Protein AF-R1EQK7-F1 (afdb_monomer)

pLDDT: mean 89.26, std 11.85, range [51.41, 98.19]

Nearest PDB structures (foldseek):
  1e6w-assembly1_D  TM=7.518E-01  e=3.710E-02  Rattus norvegicus
  1e6w-assembly1_A  TM=7.529E-01  e=4.512E-02  Rattus norvegicus
  7n09-assembly1_A  TM=7.478E-01  e=5.859E-02  Ascaris suum
  4x54-assembly1_A-2  TM=7.405E-01  e=7.606E-02  Brucella ovis ATCC 25840
  5el0-assembly1_A  TM=7.037E-01  e=7.126E-02  Brucella ovis ATCC 25840

Structure (mmCIF, N/CA/C/O backbone):
data_AF-R1EQK7-F1
#
_entry.id   AF-R1EQK7-F1
#
loop_
_atom_site.group_PDB
_atom_site.id
_atom_site.type_symbol
_atom_site.label_atom_id
_atom_site.label_alt_id
_atom_site.label_comp_id
_atom_site.label_asym_id
_atom_site.label_entity_id
_atom_site.label_seq_id
_atom_site.pdbx_PDB_ins_code
_atom_site.Cartn_x
_atom_site.Cartn_y
_atom_site.Cartn_z
_atom_site.occupancy
_atom_site.B_iso_or_equiv
_atom_site.auth_seq_id
_atom_site.auth_comp_id
_atom_site.auth_asym_id
_atom_site.auth_atom_id
_atom_site.pdbx_PDB_model_num
ATOM 1 N N . MET A 1 1 ? 0.582 3.056 -1.968 1.00 85.00 1 MET A N 1
ATOM 2 C CA . MET A 1 1 ? 0.646 1.749 -1.282 1.00 85.00 1 ME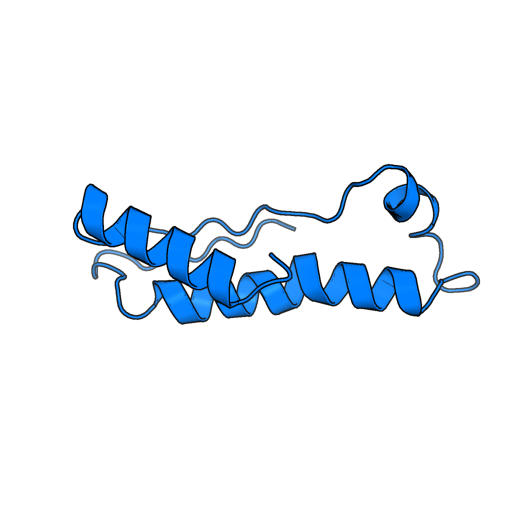T A CA 1
ATOM 3 C C . MET A 1 1 ? 2.063 1.303 -0.909 1.00 85.00 1 MET A C 1
ATOM 5 O O . MET A 1 1 ? 2.167 0.290 -0.248 1.00 85.00 1 MET A O 1
ATOM 9 N N . ALA A 1 2 ? 3.140 2.023 -1.254 1.00 84.88 2 ALA A N 1
ATOM 10 C CA . ALA A 1 2 ? 4.505 1.650 -0.838 1.00 84.88 2 ALA A CA 1
ATOM 11 C C . ALA A 1 2 ? 4.992 2.352 0.451 1.00 84.88 2 ALA A C 1
ATOM 13 O O . ALA A 1 2 ? 6.142 2.193 0.837 1.00 84.88 2 ALA A O 1
ATOM 14 N N . ASP A 1 3 ? 4.139 3.148 1.105 1.00 93.69 3 ASP A N 1
ATOM 15 C CA . ASP A 1 3 ? 4.484 3.909 2.311 1.00 93.69 3 ASP A CA 1
ATOM 16 C C . ASP A 1 3 ? 3.504 3.567 3.444 1.00 93.69 3 ASP A C 1
ATOM 18 O O . ASP A 1 3 ? 2.303 3.834 3.337 1.00 93.69 3 ASP A O 1
ATOM 22 N N . GLU A 1 4 ? 4.002 2.936 4.513 1.00 95.69 4 GLU A N 1
ATOM 23 C CA . GLU A 1 4 ? 3.169 2.447 5.625 1.00 95.69 4 GLU A CA 1
ATOM 24 C C . GLU A 1 4 ? 2.536 3.602 6.415 1.00 95.69 4 GLU A C 1
ATOM 26 O O . GLU A 1 4 ? 1.393 3.490 6.857 1.00 95.69 4 GLU A O 1
ATOM 31 N N . GLN A 1 5 ? 3.226 4.740 6.551 1.00 97.50 5 GLN A N 1
ATOM 32 C CA . GLN A 1 5 ? 2.701 5.899 7.282 1.00 97.50 5 GLN A CA 1
ATOM 33 C C . GLN A 1 5 ? 1.484 6.502 6.575 1.00 97.50 5 GLN A C 1
ATOM 35 O O . GLN A 1 5 ? 0.461 6.756 7.209 1.00 97.50 5 GLN A O 1
ATOM 40 N N . SER A 1 6 ? 1.560 6.667 5.256 1.00 96.50 6 SER A N 1
ATOM 41 C CA . SER A 1 6 ? 0.467 7.129 4.406 1.00 96.50 6 SER A CA 1
ATOM 42 C C . SER A 1 6 ? -0.720 6.167 4.441 1.00 96.50 6 SER A C 1
ATOM 44 O O . SER A 1 6 ? -1.862 6.619 4.526 1.00 96.50 6 SER A O 1
ATOM 46 N N . ILE A 1 7 ? -0.470 4.851 4.439 1.00 96.88 7 ILE A N 1
ATOM 47 C CA . ILE A 1 7 ? -1.520 3.833 4.586 1.00 96.88 7 ILE A CA 1
ATOM 48 C C . ILE A 1 7 ? -2.216 3.967 5.944 1.00 96.88 7 ILE A C 1
ATOM 50 O O . ILE A 1 7 ? -3.443 4.039 5.999 1.00 96.88 7 ILE A O 1
ATOM 54 N N . ASN A 1 8 ? -1.452 4.055 7.034 1.00 97.12 8 ASN A N 1
ATOM 55 C CA . ASN A 1 8 ? -2.010 4.204 8.377 1.00 97.12 8 ASN A CA 1
ATOM 56 C C . ASN A 1 8 ? -2.818 5.500 8.509 1.00 97.12 8 ASN A C 1
ATOM 58 O O . ASN A 1 8 ? -3.913 5.485 9.065 1.00 97.12 8 ASN A O 1
ATOM 62 N N . ALA A 1 9 ? -2.326 6.604 7.941 1.00 97.81 9 ALA A N 1
ATOM 63 C CA . ALA A 1 9 ? -3.037 7.878 7.932 1.00 97.81 9 ALA A CA 1
ATOM 64 C C . ALA A 1 9 ? -4.358 7.806 7.144 1.00 97.81 9 ALA A C 1
ATOM 66 O O . ALA A 1 9 ? -5.366 8.355 7.589 1.00 97.81 9 ALA A O 1
ATOM 67 N N . LEU A 1 10 ? -4.381 7.108 6.001 1.00 95.75 10 LEU A N 1
ATOM 68 C CA . LEU A 1 10 ? -5.601 6.879 5.219 1.00 95.75 10 LEU A CA 1
ATOM 69 C C . LEU A 1 10 ? -6.649 6.095 6.020 1.00 95.75 10 LEU A C 1
ATOM 71 O O . LEU A 1 10 ? -7.822 6.477 6.050 1.00 95.75 10 LEU A O 1
ATOM 75 N N . ILE A 1 11 ? -6.226 5.006 6.664 1.00 96.88 11 ILE A N 1
ATOM 76 C CA . ILE A 1 11 ? -7.099 4.172 7.494 1.00 96.88 11 ILE A CA 1
ATOM 77 C C . ILE A 1 11 ? -7.632 4.976 8.678 1.00 96.88 11 ILE A C 1
ATOM 79 O O . ILE A 1 11 ? -8.846 5.031 8.860 1.00 96.88 11 ILE A O 1
ATOM 83 N N . GLN A 1 12 ? -6.761 5.665 9.421 1.00 98.00 12 GLN A N 1
ATOM 84 C CA . GLN A 1 12 ? -7.170 6.454 10.582 1.00 98.00 12 GLN A CA 1
ATOM 85 C C . GLN A 1 12 ? -8.168 7.546 10.199 1.00 98.00 12 GLN A C 1
ATOM 87 O O . GLN A 1 12 ? -9.224 7.646 10.811 1.00 98.00 12 GLN A O 1
ATOM 92 N N . LYS A 1 13 ? -7.902 8.293 9.121 1.00 98.19 13 LYS A N 1
ATOM 93 C CA . LYS A 1 13 ? -8.833 9.313 8.626 1.00 98.19 13 LYS A CA 1
ATOM 94 C C . LYS A 1 13 ? -10.206 8.726 8.285 1.00 98.19 13 LYS A C 1
ATOM 96 O O . LYS A 1 13 ? -11.225 9.352 8.552 1.00 98.19 13 LYS A O 1
ATOM 101 N N . SER A 1 14 ? -10.241 7.531 7.696 1.00 96.50 14 SER A N 1
ATOM 102 C CA . SER A 1 14 ? -11.499 6.846 7.371 1.00 96.50 14 SER A CA 1
ATOM 103 C C . SER A 1 14 ? -12.253 6.428 8.639 1.00 96.50 14 SER A C 1
ATOM 105 O O . SER A 1 14 ? -13.472 6.554 8.709 1.00 96.50 14 SER A O 1
ATOM 107 N N . VAL A 1 15 ? -11.531 5.963 9.660 1.00 97.00 15 VAL A N 1
ATOM 108 C CA . VAL A 1 15 ? -12.107 5.614 10.965 1.00 97.00 15 VAL A CA 1
ATOM 109 C C . VAL A 1 15 ? -12.648 6.847 11.678 1.00 97.00 15 VAL A C 1
ATOM 111 O O . VAL A 1 15 ? -13.745 6.775 12.219 1.00 97.00 15 VAL A O 1
ATOM 114 N N . ASP A 1 16 ? -11.928 7.966 11.652 1.00 97.94 16 ASP A N 1
ATOM 115 C CA . ASP A 1 16 ? -12.358 9.209 12.296 1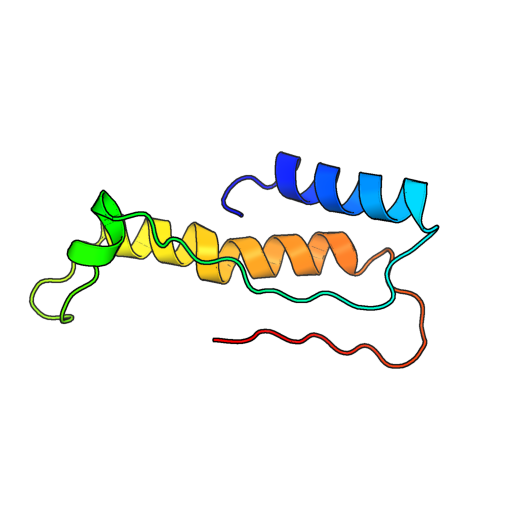.00 97.94 16 ASP A CA 1
ATOM 116 C C . ASP A 1 16 ? -13.645 9.758 11.657 1.00 97.94 16 ASP A C 1
ATOM 118 O O . ASP A 1 16 ? -14.544 10.206 12.365 1.00 97.94 16 ASP A O 1
ATOM 122 N N . GLU A 1 17 ? -13.766 9.668 10.328 1.00 98.00 17 GLU A N 1
ATOM 123 C CA . GLU A 1 17 ? -14.920 10.176 9.575 1.00 98.00 17 GLU A CA 1
ATOM 124 C C . GLU A 1 17 ? -16.153 9.257 9.674 1.00 98.00 17 GLU A C 1
ATOM 126 O O . GLU A 1 17 ? -17.280 9.725 9.832 1.00 98.00 17 GLU A O 1
ATOM 131 N N . PHE A 1 18 ? -15.963 7.935 9.584 1.00 95.50 18 PHE A N 1
ATOM 132 C CA . PHE A 1 18 ? -17.064 6.962 9.455 1.00 95.50 18 PHE A CA 1
ATOM 133 C C . PHE A 1 18 ? -17.285 6.102 10.718 1.00 95.50 18 PHE A C 1
ATOM 135 O O . PHE A 1 18 ? -18.226 5.300 10.815 1.00 95.50 18 PHE A O 1
ATOM 142 N N . GLY A 1 19 ? -16.419 6.266 11.720 1.00 94.25 19 GLY A N 1
ATOM 143 C CA . GLY A 1 19 ? -16.419 5.570 13.007 1.00 94.25 19 GLY A CA 1
ATOM 144 C C . GLY A 1 19 ? -15.936 4.113 12.961 1.00 94.25 19 GLY A C 1
ATOM 145 O O . GLY A 1 19 ? -16.100 3.388 13.949 1.00 94.25 19 GLY A O 1
ATOM 146 N N . GLY A 1 20 ? -15.442 3.629 11.821 1.00 94.12 20 GLY A N 1
ATOM 147 C CA . GLY A 1 20 ? -14.987 2.250 11.630 1.00 94.12 20 GLY A CA 1
ATOM 148 C C . GLY A 1 20 ? -14.927 1.844 10.158 1.00 94.12 20 GLY A C 1
ATOM 149 O O . GLY A 1 20 ? -15.177 2.659 9.274 1.00 94.12 20 GLY A O 1
ATOM 150 N N . ILE A 1 21 ? -14.589 0.577 9.902 1.00 93.75 21 ILE A N 1
ATOM 151 C CA . ILE A 1 21 ? -14.430 0.021 8.550 1.00 93.75 21 ILE A CA 1
ATOM 152 C C . ILE A 1 21 ? -15.367 -1.173 8.362 1.00 93.75 21 ILE A C 1
ATOM 154 O O . ILE A 1 21 ? -15.283 -2.149 9.098 1.00 93.75 21 ILE A O 1
ATOM 158 N N . ASP A 1 22 ? -16.232 -1.138 7.351 1.00 91.94 22 ASP A N 1
ATOM 159 C CA . ASP A 1 22 ? -17.117 -2.272 7.028 1.00 91.94 22 ASP A CA 1
ATOM 160 C C . ASP A 1 22 ? -16.518 -3.207 5.960 1.00 91.94 22 ASP A C 1
ATOM 162 O O . ASP A 1 22 ? -16.867 -4.384 5.870 1.00 91.94 22 ASP A O 1
ATOM 166 N N . GLY A 1 23 ? -15.575 -2.710 5.159 1.00 91.00 23 GLY A N 1
ATOM 167 C CA . GLY A 1 23 ? -14.872 -3.490 4.147 1.00 91.00 23 GLY A CA 1
ATOM 168 C C . GLY A 1 23 ? -13.632 -2.768 3.630 1.00 91.00 23 GLY A C 1
ATOM 169 O O . GLY A 1 23 ? -13.533 -1.546 3.709 1.00 91.00 23 GLY A O 1
ATOM 170 N N . LEU A 1 24 ? -12.689 -3.540 3.092 1.00 92.06 24 LEU A N 1
ATOM 171 C CA . LEU A 1 24 ? -11.479 -3.036 2.447 1.00 92.06 24 LEU A CA 1
ATOM 172 C C . LEU A 1 24 ? -11.393 -3.619 1.036 1.00 92.06 24 LEU A C 1
ATOM 174 O O . LEU A 1 24 ? -11.439 -4.839 0.861 1.00 92.06 24 LEU A O 1
ATOM 178 N N . VAL A 1 25 ? -11.245 -2.741 0.046 1.00 92.12 25 VAL A N 1
ATOM 179 C CA . VAL A 1 25 ? -11.021 -3.117 -1.353 1.00 92.12 25 VAL A CA 1
ATOM 180 C C . VAL A 1 25 ? -9.590 -2.755 -1.726 1.00 92.12 25 VAL A C 1
ATOM 182 O O . VAL A 1 25 ? -9.246 -1.582 -1.866 1.00 92.12 25 VAL A O 1
ATOM 185 N N . ASN A 1 26 ? -8.757 -3.774 -1.901 1.00 91.19 26 ASN A N 1
ATOM 186 C CA . ASN A 1 26 ? -7.388 -3.611 -2.370 1.00 91.19 26 ASN A CA 1
ATOM 187 C C . ASN A 1 26 ? -7.387 -3.614 -3.908 1.00 91.19 26 ASN A C 1
ATOM 189 O O . ASN A 1 26 ? -7.502 -4.672 -4.520 1.00 91.19 26 ASN A O 1
ATOM 193 N N . MET A 1 27 ? -7.324 -2.423 -4.513 1.00 88.38 27 MET A N 1
ATOM 194 C CA . MET A 1 27 ? -7.441 -2.211 -5.972 1.00 88.38 27 MET A CA 1
ATOM 195 C C . MET A 1 27 ? -6.285 -1.385 -6.569 1.00 88.38 27 MET A C 1
ATOM 197 O O . MET A 1 27 ? -6.220 -1.147 -7.769 1.00 88.38 27 MET A O 1
ATOM 201 N N . ALA A 1 28 ? -5.360 -0.891 -5.747 1.00 86.69 28 ALA A N 1
ATOM 202 C CA . ALA A 1 28 ? -4.282 -0.046 -6.251 1.00 86.69 28 ALA A CA 1
ATOM 203 C C . ALA A 1 28 ? -3.190 -0.866 -6.961 1.00 86.69 28 ALA A C 1
ATOM 205 O O . ALA A 1 28 ? -2.700 -1.849 -6.418 1.00 86.69 28 ALA A O 1
ATOM 206 N N . ALA A 1 29 ? -2.759 -0.404 -8.134 1.00 90.06 29 ALA A N 1
ATOM 207 C CA . ALA A 1 29 ? -1.685 -1.016 -8.909 1.00 90.06 29 ALA A CA 1
ATOM 208 C C . ALA A 1 29 ? -0.638 0.025 -9.345 1.00 90.06 29 ALA A C 1
ATOM 210 O O . ALA A 1 29 ? -0.966 1.187 -9.607 1.00 90.06 29 ALA A O 1
ATOM 211 N N . LEU A 1 30 ? 0.630 -0.382 -9.448 1.00 91.62 30 LEU A N 1
ATOM 212 C CA . LEU A 1 30 ? 1.707 0.435 -10.011 1.00 91.62 30 LEU A CA 1
ATOM 213 C C . LEU A 1 30 ? 1.625 0.466 -11.549 1.00 91.62 30 LEU A C 1
ATOM 215 O O . LEU A 1 30 ? 2.315 -0.275 -12.235 1.00 91.62 30 LEU A O 1
ATOM 219 N N . VAL A 1 31 ? 0.784 1.351 -12.087 1.00 90.12 31 VAL A N 1
ATOM 220 C CA . VAL A 1 31 ? 0.501 1.470 -13.538 1.00 90.12 31 VAL A CA 1
ATOM 221 C C . VAL A 1 31 ? 1.088 2.734 -14.173 1.00 90.12 31 VAL A C 1
ATOM 223 O O . VAL A 1 31 ? 0.546 3.294 -15.122 1.00 90.12 31 VAL A O 1
ATOM 226 N N . LYS A 1 32 ? 2.196 3.243 -13.626 1.00 89.12 32 LYS A N 1
ATOM 227 C CA . LYS A 1 32 ? 2.893 4.384 -14.237 1.00 89.12 32 LYS A CA 1
ATOM 228 C C . LYS A 1 32 ? 3.457 3.953 -15.594 1.00 89.12 32 LYS A C 1
ATOM 230 O O . LYS A 1 32 ? 4.098 2.900 -15.617 1.00 89.12 32 LYS A O 1
ATOM 235 N N . PRO A 1 33 ? 3.286 4.725 -16.686 1.00 89.00 33 PRO A N 1
ATOM 236 C CA . PRO A 1 33 ? 3.773 4.331 -18.007 1.00 89.00 33 PRO A CA 1
ATOM 237 C C . PRO A 1 33 ? 5.240 3.891 -17.981 1.00 89.00 33 PRO A C 1
ATOM 239 O O . PRO A 1 33 ? 5.578 2.822 -18.475 1.00 89.00 33 PRO A O 1
ATOM 242 N N . GLU A 1 34 ? 6.105 4.639 -17.296 1.00 89.00 34 GLU A N 1
ATOM 243 C CA . GLU A 1 34 ? 7.549 4.378 -17.229 1.00 89.00 34 GLU A CA 1
ATOM 244 C C . GLU A 1 34 ? 7.904 3.031 -16.571 1.00 89.00 34 GLU A C 1
ATOM 246 O O . GLU A 1 34 ? 9.015 2.531 -16.750 1.00 89.00 34 GLU A O 1
ATOM 251 N N . ILE A 1 35 ? 6.974 2.456 -15.806 1.00 89.44 35 ILE A N 1
ATOM 252 C CA . ILE A 1 35 ? 7.110 1.172 -15.115 1.00 89.44 35 ILE A CA 1
ATOM 253 C C . ILE A 1 35 ? 6.361 0.074 -15.873 1.00 89.44 35 ILE A C 1
ATOM 255 O O . ILE A 1 35 ? 6.930 -0.980 -16.140 1.00 89.44 35 ILE A O 1
ATOM 259 N N . GLN A 1 36 ? 5.114 0.331 -16.271 1.00 88.44 36 GLN A N 1
ATOM 260 C CA . GLN A 1 36 ? 4.237 -0.654 -16.903 1.00 88.44 36 GLN A CA 1
ATOM 261 C C . GLN A 1 36 ? 4.814 -1.190 -18.219 1.00 88.44 36 GLN A C 1
ATOM 263 O O . GLN A 1 36 ? 4.716 -2.382 -18.484 1.00 88.44 36 GLN A O 1
ATOM 268 N N . TRP A 1 37 ? 5.471 -0.348 -19.025 1.00 90.69 37 TRP A N 1
ATOM 269 C CA . TRP A 1 37 ? 6.104 -0.795 -20.276 1.00 90.69 37 TRP A CA 1
ATOM 270 C C . TRP A 1 37 ? 7.336 -1.690 -20.063 1.00 90.69 37 TRP A C 1
ATOM 272 O O . TRP A 1 37 ? 7.825 -2.286 -21.020 1.00 90.69 37 TRP A O 1
ATOM 282 N N . ARG A 1 38 ? 7.861 -1.761 -18.833 1.00 91.62 38 ARG A N 1
ATOM 283 C CA . ARG A 1 38 ? 9.037 -2.563 -18.456 1.00 91.62 38 ARG A CA 1
ATOM 284 C C . ARG A 1 38 ? 8.673 -3.837 -17.696 1.00 91.62 38 ARG A C 1
ATOM 286 O O . ARG A 1 38 ? 9.549 -4.673 -17.484 1.00 91.62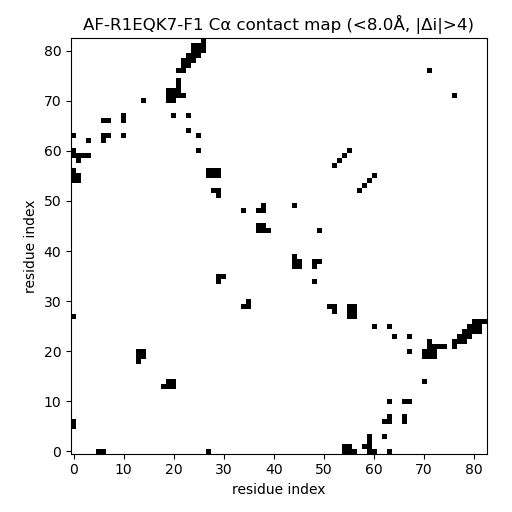 38 ARG A O 1
ATOM 293 N N . ASP A 1 39 ? 7.414 -3.995 -17.298 1.00 87.25 39 ASP A N 1
ATOM 294 C CA . ASP A 1 39 ? 6.901 -5.242 -16.738 1.00 87.25 39 ASP A CA 1
ATOM 295 C C . ASP A 1 39 ? 6.550 -6.209 -17.878 1.00 87.25 39 ASP A C 1
ATOM 297 O O . ASP A 1 39 ? 5.424 -6.264 -18.371 1.00 87.25 39 ASP A O 1
ATOM 301 N N . VAL A 1 40 ? 7.584 -6.883 -18.381 1.00 89.81 40 VAL A N 1
ATOM 302 C CA . VAL A 1 40 ? 7.547 -7.713 -19.594 1.00 89.81 40 VAL A CA 1
ATOM 303 C C . VAL A 1 40 ? 7.758 -9.197 -19.268 1.00 89.81 40 VAL A C 1
ATOM 305 O O . VAL A 1 40 ? 7.719 -9.611 -18.110 1.00 89.81 40 VAL A O 1
ATOM 308 N N . GLU A 1 41 ? 7.970 -10.036 -20.285 1.00 93.50 41 GLU A N 1
ATOM 309 C CA . GLU A 1 41 ? 8.198 -11.465 -20.099 1.00 93.50 41 GLU A CA 1
ATOM 310 C C . GLU A 1 41 ? 9.361 -11.777 -19.144 1.00 93.50 41 GLU A C 1
ATOM 312 O O . GLU A 1 41 ? 10.397 -11.112 -19.144 1.00 93.50 41 GLU A O 1
ATOM 317 N N . VAL A 1 42 ? 9.226 -12.866 -18.378 1.00 94.62 42 VAL A N 1
ATOM 318 C CA . VAL A 1 42 ? 10.176 -13.242 -17.314 1.00 94.62 42 VAL A CA 1
ATOM 319 C C . VAL A 1 42 ? 11.634 -13.340 -17.788 1.00 94.62 42 VAL A C 1
ATOM 321 O O . VAL A 1 42 ? 12.552 -12.999 -17.050 1.00 94.62 42 VAL A O 1
ATOM 324 N N . ALA A 1 43 ? 11.864 -13.743 -19.044 1.00 96.94 43 ALA A N 1
ATOM 325 C CA . ALA A 1 43 ? 13.202 -13.857 -19.631 1.00 96.94 43 ALA A CA 1
ATOM 326 C C . ALA A 1 43 ? 13.930 -12.506 -19.780 1.00 96.94 43 ALA A C 1
ATOM 328 O O . ALA A 1 43 ? 15.152 -12.484 -19.912 1.00 96.94 43 ALA A O 1
ATOM 329 N N . ARG A 1 44 ? 13.189 -11.393 -19.775 1.00 95.50 44 ARG A N 1
ATOM 330 C CA . ARG A 1 44 ? 13.705 -10.020 -19.847 1.00 95.50 44 ARG A CA 1
ATOM 331 C C . ARG A 1 44 ? 13.277 -9.177 -18.649 1.00 95.50 44 ARG A C 1
ATOM 333 O O . ARG A 1 44 ?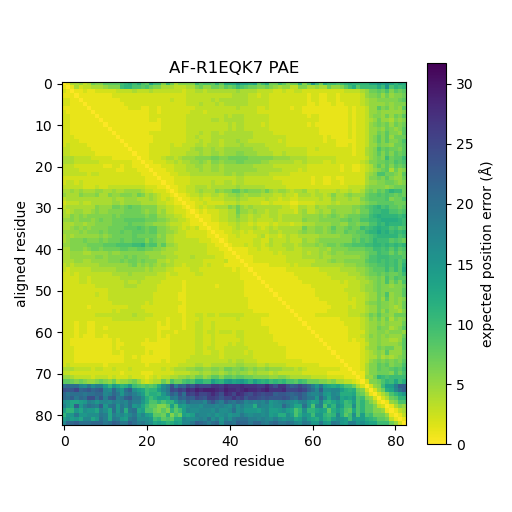 13.327 -7.952 -18.727 1.00 95.50 44 ARG A O 1
ATOM 340 N N . MET A 1 45 ? 12.838 -9.819 -17.566 1.00 94.81 45 MET A N 1
ATOM 341 C CA . MET A 1 45 ? 12.335 -9.102 -16.402 1.00 94.81 45 MET A CA 1
ATOM 342 C C . MET A 1 45 ? 13.406 -8.172 -15.831 1.00 94.81 45 MET A C 1
ATOM 344 O O . MET A 1 45 ? 14.582 -8.530 -15.720 1.00 94.81 45 MET A O 1
ATOM 348 N N . ASP A 1 46 ? 12.966 -7.010 -15.374 1.00 95.06 46 ASP A N 1
ATOM 349 C CA . ASP A 1 46 ? 13.782 -6.136 -14.554 1.00 9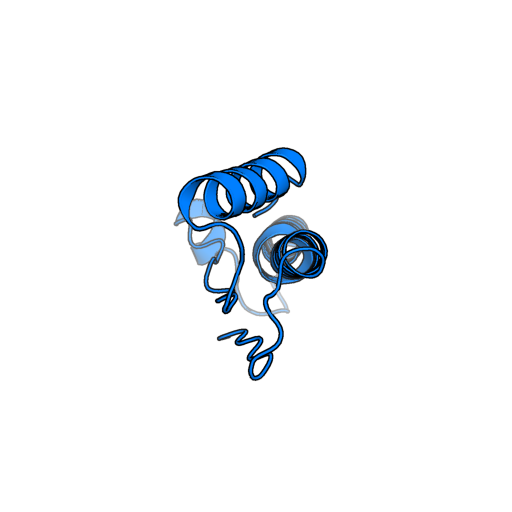5.06 46 ASP A CA 1
ATOM 350 C C . ASP A 1 46 ? 13.443 -6.371 -13.077 1.00 95.06 46 ASP A C 1
ATOM 352 O O . ASP A 1 46 ? 12.312 -6.167 -12.629 1.00 95.06 46 ASP A O 1
ATOM 356 N N . THR A 1 47 ? 14.435 -6.826 -12.309 1.00 95.62 47 THR A N 1
ATOM 357 C CA . THR A 1 47 ? 14.250 -7.166 -10.892 1.00 95.62 47 THR A CA 1
ATOM 358 C C . THR A 1 47 ? 13.872 -5.947 -10.048 1.00 95.62 47 THR A C 1
ATOM 360 O O . THR A 1 47 ? 13.150 -6.094 -9.063 1.00 95.62 47 THR A O 1
ATOM 363 N N . GLU A 1 48 ? 14.329 -4.745 -10.401 1.00 95.00 48 GLU A N 1
ATOM 364 C CA . GLU A 1 48 ? 13.965 -3.526 -9.674 1.00 95.00 48 GLU A CA 1
ATOM 365 C C . GLU A 1 48 ? 12.510 -3.146 -9.946 1.00 95.00 48 GLU A C 1
ATOM 367 O O . GLU A 1 48 ? 11.775 -2.829 -9.009 1.00 95.00 48 GLU A O 1
ATOM 372 N N . ILE A 1 49 ? 12.067 -3.262 -11.203 1.00 94.75 49 ILE A N 1
ATOM 373 C CA . ILE A 1 49 ? 10.662 -3.062 -11.586 1.00 94.75 49 ILE A CA 1
ATOM 374 C C . ILE A 1 49 ? 9.760 -4.027 -10.823 1.00 94.75 49 ILE A C 1
ATOM 376 O O . ILE A 1 49 ? 8.791 -3.599 -10.202 1.00 94.75 49 ILE A O 1
ATOM 380 N N . TRP A 1 50 ? 10.114 -5.310 -10.788 1.00 94.38 50 TRP A N 1
ATOM 381 C CA . TRP A 1 50 ? 9.323 -6.314 -10.083 1.00 94.38 50 TRP A CA 1
ATOM 382 C C . TRP A 1 50 ? 9.271 -6.090 -8.575 1.00 94.38 50 TRP A C 1
ATOM 384 O O . TRP A 1 50 ? 8.201 -6.232 -7.987 1.00 94.38 50 TRP A O 1
ATOM 394 N N . LYS A 1 51 ? 10.382 -5.693 -7.944 1.00 94.88 51 LYS A N 1
ATOM 395 C CA . LYS A 1 51 ? 10.384 -5.328 -6.519 1.00 94.88 51 LYS A CA 1
ATOM 396 C C . LYS A 1 51 ? 9.446 -4.157 -6.247 1.00 94.88 51 LYS A C 1
ATOM 398 O O . LYS A 1 51 ? 8.592 -4.273 -5.377 1.00 94.88 51 LYS A O 1
ATOM 403 N N . MET A 1 52 ? 9.520 -3.091 -7.045 1.00 94.31 52 MET A N 1
ATOM 404 C CA . MET A 1 52 ? 8.606 -1.952 -6.908 1.00 94.31 52 MET A CA 1
ATOM 405 C C . MET A 1 52 ? 7.139 -2.358 -7.105 1.00 94.31 52 MET A C 1
ATOM 407 O O . MET A 1 52 ? 6.268 -1.924 -6.348 1.00 94.31 52 MET A O 1
ATOM 411 N N . THR A 1 53 ? 6.854 -3.210 -8.092 1.00 93.75 53 THR A N 1
ATOM 412 C CA . THR A 1 53 ? 5.508 -3.747 -8.323 1.00 93.75 53 THR A CA 1
ATOM 413 C C . THR A 1 53 ? 5.029 -4.576 -7.131 1.00 93.75 53 THR A C 1
ATOM 415 O O . THR A 1 53 ? 3.896 -4.397 -6.691 1.00 93.75 53 THR A O 1
ATOM 418 N N . MET A 1 54 ? 5.873 -5.439 -6.559 1.00 94.31 54 MET A N 1
ATOM 419 C CA . MET A 1 54 ? 5.538 -6.229 -5.368 1.00 94.31 54 MET A CA 1
ATOM 420 C C . MET A 1 54 ? 5.335 -5.357 -4.125 1.00 94.31 54 MET A C 1
ATOM 422 O O . MET A 1 54 ? 4.389 -5.588 -3.370 1.00 94.31 54 MET A O 1
ATOM 426 N N . ASP A 1 55 ? 6.157 -4.327 -3.932 1.00 95.12 55 ASP A N 1
ATOM 427 C CA . ASP A 1 55 ? 6.019 -3.392 -2.814 1.00 95.12 55 ASP A CA 1
ATOM 428 C C . ASP A 1 55 ? 4.655 -2.686 -2.847 1.00 95.12 55 ASP A C 1
ATOM 430 O O . ASP A 1 55 ? 3.996 -2.540 -1.817 1.00 95.12 55 ASP A O 1
ATOM 434 N N . VAL A 1 56 ? 4.182 -2.296 -4.035 1.00 93.44 56 VAL A N 1
ATOM 435 C CA . VAL A 1 56 ? 2.895 -1.604 -4.205 1.00 93.44 56 VAL A CA 1
ATOM 436 C C . VAL A 1 56 ? 1.710 -2.572 -4.216 1.00 93.44 56 VAL A C 1
ATOM 438 O O . VAL A 1 56 ? 0.763 -2.373 -3.452 1.00 93.44 56 VAL A O 1
ATOM 441 N N . ASN A 1 57 ? 1.745 -3.588 -5.079 1.00 93.06 57 ASN A N 1
ATOM 442 C CA . ASN A 1 57 ? 0.580 -4.405 -5.437 1.00 93.06 57 ASN A CA 1
ATOM 443 C C . ASN A 1 57 ? 0.390 -5.615 -4.511 1.00 93.06 57 ASN A C 1
ATOM 445 O O . ASN A 1 57 ? -0.669 -6.236 -4.532 1.00 93.06 57 ASN A O 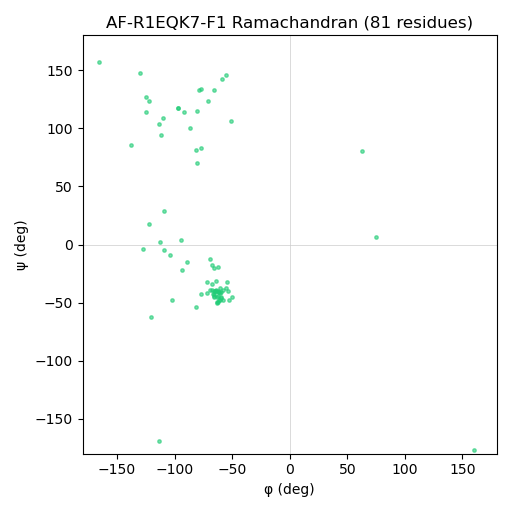1
ATOM 449 N N . LEU A 1 58 ? 1.405 -5.979 -3.718 1.00 94.25 58 LEU A N 1
ATOM 450 C CA . LEU A 1 58 ? 1.333 -7.110 -2.791 1.00 94.25 58 LEU A CA 1
ATOM 451 C C . LEU A 1 58 ? 1.560 -6.663 -1.347 1.00 94.25 58 LEU A C 1
ATOM 453 O O . LEU A 1 58 ? 0.659 -6.778 -0.515 1.00 94.25 58 LEU A O 1
ATOM 457 N N . ILE A 1 59 ? 2.742 -6.125 -1.040 1.00 96.06 59 ILE A N 1
ATOM 458 C CA . ILE A 1 59 ? 3.095 -5.744 0.333 1.00 96.06 59 ILE A CA 1
ATOM 459 C C . ILE A 1 59 ? 2.205 -4.599 0.814 1.00 96.06 59 ILE A C 1
ATOM 461 O O . ILE A 1 59 ? 1.638 -4.681 1.904 1.00 96.06 59 ILE A O 1
ATOM 465 N N . GLY A 1 60 ? 1.985 -3.586 -0.023 1.00 95.62 60 GLY A N 1
ATOM 466 C CA . GLY A 1 60 ? 1.072 -2.487 0.268 1.00 95.62 60 GLY A CA 1
ATOM 467 C C . GLY A 1 60 ? -0.351 -2.928 0.620 1.00 95.62 60 GLY A C 1
ATOM 468 O O . GLY A 1 60 ? -0.964 -2.367 1.528 1.00 95.62 60 GLY A O 1
ATOM 469 N N . PHE A 1 61 ? -0.871 -3.968 -0.036 1.00 95.50 61 PHE A N 1
ATOM 470 C CA . PHE A 1 61 ? -2.181 -4.548 0.289 1.00 95.50 61 PHE A CA 1
ATOM 471 C C . PHE A 1 61 ? -2.172 -5.268 1.638 1.00 95.50 61 PHE A C 1
ATOM 473 O O . PHE A 1 61 ? -3.128 -5.154 2.412 1.00 95.50 61 PHE A O 1
ATOM 480 N N . GLY A 1 62 ? -1.082 -5.971 1.952 1.00 94.94 62 GLY A N 1
ATOM 481 C CA . GLY A 1 62 ? -0.864 -6.562 3.270 1.00 94.94 62 GLY A CA 1
ATOM 482 C C . GLY A 1 62 ? -0.848 -5.505 4.376 1.00 94.94 62 GLY A C 1
ATOM 483 O O . GLY A 1 62 ? -1.535 -5.662 5.384 1.00 94.94 62 GLY A O 1
ATOM 484 N N . LEU A 1 63 ? -0.138 -4.394 4.160 1.00 96.81 63 LEU A N 1
ATOM 485 C CA . LEU A 1 63 ? -0.076 -3.266 5.093 1.00 96.81 63 LEU A CA 1
ATOM 486 C C . LEU A 1 63 ? -1.443 -2.598 5.286 1.00 96.81 63 LEU A C 1
ATOM 488 O O . LEU A 1 63 ? -1.852 -2.367 6.422 1.00 96.81 63 LEU A O 1
ATOM 492 N N . ALA A 1 64 ? -2.186 -2.351 4.205 1.00 95.94 64 ALA A N 1
ATOM 493 C CA . ALA A 1 64 ? -3.532 -1.785 4.291 1.00 95.94 64 ALA A CA 1
ATOM 494 C C . ALA A 1 64 ? -4.499 -2.708 5.041 1.00 95.94 64 ALA A C 1
ATOM 496 O O . ALA A 1 64 ? -5.269 -2.254 5.885 1.00 95.94 64 ALA A O 1
ATOM 497 N N . THR A 1 65 ? -4.406 -4.016 4.793 1.00 95.25 65 THR A N 1
ATOM 498 C CA . THR A 1 65 ? -5.191 -5.022 5.517 1.00 95.25 65 THR A CA 1
ATOM 499 C C . THR A 1 65 ? -4.832 -5.027 7.002 1.00 95.25 65 THR A C 1
ATOM 501 O O . THR A 1 65 ? -5.721 -4.908 7.841 1.00 95.25 6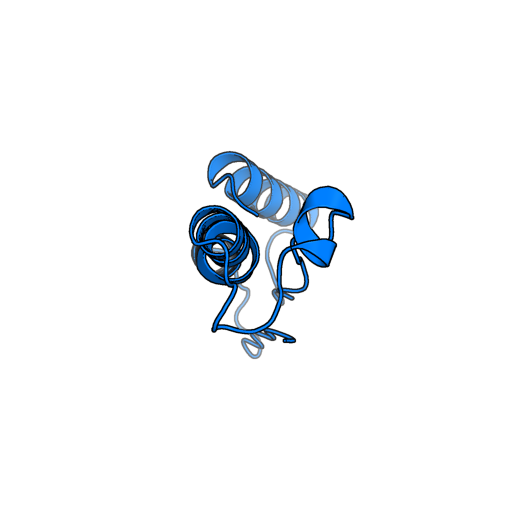5 THR A O 1
ATOM 504 N N . LYS A 1 66 ? -3.536 -5.087 7.337 1.00 94.81 66 LYS A N 1
ATOM 505 C CA . LYS A 1 66 ? -3.025 -5.020 8.716 1.00 94.81 66 LYS A CA 1
ATOM 506 C C . LYS A 1 66 ? -3.556 -3.790 9.455 1.00 94.81 66 LYS A C 1
ATOM 508 O O . LYS A 1 66 ? -4.038 -3.930 10.574 1.00 94.81 66 LYS A O 1
ATOM 513 N N . ALA A 1 67 ? -3.491 -2.616 8.830 1.00 96.00 67 ALA A N 1
ATOM 514 C CA . ALA A 1 67 ? -3.965 -1.370 9.420 1.00 96.00 67 ALA A CA 1
ATOM 515 C C . ALA A 1 67 ? -5.492 -1.364 9.616 1.00 96.00 67 ALA A C 1
ATOM 517 O O . ALA A 1 67 ? -5.978 -0.957 10.666 1.00 96.00 67 ALA A O 1
ATOM 518 N N . ALA A 1 68 ? -6.261 -1.857 8.641 1.00 94.88 68 ALA A N 1
ATOM 519 C CA . ALA A 1 68 ? -7.722 -1.846 8.704 1.00 94.88 68 ALA A CA 1
ATOM 520 C C . ALA A 1 68 ? -8.311 -2.839 9.722 1.00 94.88 68 ALA A C 1
ATOM 522 O O . ALA A 1 68 ? -9.363 -2.561 10.298 1.00 94.88 68 ALA A O 1
ATOM 523 N N . LEU A 1 69 ? -7.657 -3.987 9.953 1.00 92.38 69 LEU A N 1
ATOM 524 C CA . LEU A 1 69 ? -8.193 -5.102 10.750 1.00 92.38 69 LEU A CA 1
ATOM 525 C C . LEU A 1 69 ? -8.665 -4.695 12.153 1.00 92.38 69 LEU A C 1
ATOM 527 O O . LEU A 1 69 ? -9.713 -5.164 12.595 1.00 92.38 69 LEU A O 1
ATOM 531 N N . ALA A 1 70 ? -7.935 -3.810 12.837 1.00 90.75 70 ALA A N 1
ATOM 532 C CA . ALA A 1 70 ? -8.282 -3.363 14.189 1.00 90.75 70 ALA A CA 1
ATOM 533 C C . ALA A 1 70 ? -9.573 -2.523 14.249 1.00 90.75 70 ALA A C 1
ATOM 535 O O . ALA A 1 70 ? -10.165 -2.373 15.315 1.00 90.75 70 ALA A O 1
ATOM 536 N N . HIS A 1 71 ? -10.017 -1.992 13.110 1.00 93.56 71 HIS A N 1
ATOM 537 C CA . HIS A 1 71 ? -11.159 -1.085 13.005 1.00 93.56 71 HIS A CA 1
ATOM 538 C C . HIS A 1 71 ? -12.347 -1.704 12.262 1.00 93.56 71 HIS A C 1
ATOM 540 O O . HIS A 1 71 ? -13.360 -1.029 12.049 1.00 93.56 71 HIS A O 1
ATOM 546 N N . MET A 1 72 ? -12.234 -2.972 11.847 1.00 91.00 72 MET A N 1
ATOM 547 C CA . MET A 1 72 ? -13.293 -3.639 11.100 1.00 91.00 72 MET A CA 1
ATOM 548 C C . MET A 1 72 ? -14.500 -3.946 11.990 1.00 91.00 72 MET A C 1
ATOM 550 O O . MET A 1 72 ? -14.391 -4.651 12.996 1.00 91.00 72 MET A O 1
ATOM 554 N N . ARG A 1 73 ? -15.677 -3.451 11.600 1.00 84.50 73 ARG A N 1
ATOM 555 C CA . ARG A 1 73 ? -16.941 -3.714 12.292 1.00 84.50 73 ARG A CA 1
ATOM 556 C C . ARG A 1 73 ? -17.463 -5.095 11.901 1.00 84.50 73 ARG A C 1
ATOM 558 O O . ARG A 1 73 ? -17.469 -5.497 10.740 1.00 84.50 73 ARG A O 1
ATOM 565 N N . MET A 1 74 ? -17.861 -5.865 12.907 1.00 65.00 74 MET A N 1
ATOM 566 C CA . MET A 1 74 ? -18.082 -7.305 12.799 1.00 65.00 74 MET A CA 1
ATOM 567 C C . MET A 1 74 ? -19.451 -7.640 12.181 1.00 65.00 74 MET A C 1
ATOM 569 O O . MET A 1 74 ? -20.335 -8.146 12.861 1.00 65.00 74 MET A O 1
ATOM 573 N N . LEU A 1 75 ? -19.644 -7.381 10.886 1.00 53.34 75 LEU A N 1
ATOM 574 C CA . LEU A 1 75 ? -20.787 -7.893 10.121 1.00 53.34 75 LEU A CA 1
ATOM 575 C C . LEU A 1 75 ? -20.314 -8.365 8.737 1.00 53.34 75 LEU A C 1
ATOM 577 O O . LEU A 1 75 ? -20.379 -7.640 7.755 1.00 53.34 75 LEU A O 1
ATOM 581 N N . ARG A 1 76 ? -19.853 -9.625 8.671 1.00 57.06 76 ARG A N 1
ATOM 582 C CA . ARG A 1 76 ? -19.341 -10.320 7.466 1.00 57.06 76 ARG A CA 1
ATOM 583 C C . ARG A 1 76 ? -18.077 -9.683 6.865 1.00 57.06 76 ARG A C 1
ATOM 585 O O . ARG A 1 76 ? -18.147 -9.017 5.839 1.00 57.06 76 ARG A O 1
ATOM 592 N N . GLN A 1 77 ? -16.911 -9.973 7.448 1.00 53.81 77 GLN A N 1
ATOM 593 C CA . GLN A 1 77 ? -15.603 -9.621 6.876 1.00 53.81 77 GLN A CA 1
ATOM 594 C C . GLN A 1 77 ? -15.503 -10.088 5.409 1.00 53.81 77 GLN A C 1
ATOM 596 O O . GLN A 1 77 ? -15.390 -11.282 5.133 1.00 53.81 77 GLN A O 1
ATOM 601 N N . ARG A 1 78 ? -15.572 -9.150 4.459 1.00 61.44 78 ARG A N 1
ATOM 602 C CA . ARG A 1 78 ? -15.302 -9.387 3.036 1.00 61.44 78 ARG A CA 1
ATOM 603 C C . ARG A 1 78 ? -14.016 -8.65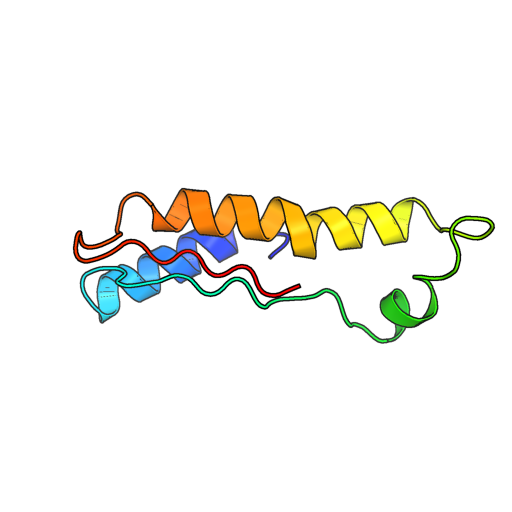6 2.682 1.00 61.44 78 ARG A C 1
ATOM 605 O O . ARG A 1 78 ? -14.038 -7.465 2.391 1.00 61.44 78 ARG A O 1
ATOM 612 N N . LEU A 1 79 ? -12.897 -9.374 2.739 1.00 60.31 79 LEU A N 1
ATOM 613 C CA . LEU A 1 79 ? -11.655 -8.921 2.125 1.00 60.31 79 LEU A CA 1
ATOM 614 C C . LEU A 1 79 ? -11.749 -9.237 0.632 1.00 60.31 79 LEU A C 1
ATOM 616 O O . LEU A 1 79 ? -11.829 -10.408 0.260 1.00 60.31 79 LEU A O 1
ATOM 620 N N . LEU A 1 80 ? -11.767 -8.209 -0.211 1.00 64.75 80 LEU A N 1
ATOM 621 C CA . LEU A 1 80 ? -11.726 -8.389 -1.657 1.00 64.75 80 LEU A CA 1
ATOM 622 C C . LEU A 1 80 ? -10.405 -7.825 -2.182 1.00 64.75 80 LEU A C 1
ATOM 624 O O . LEU A 1 80 ? -10.226 -6.611 -2.284 1.00 64.75 80 LEU A O 1
ATOM 628 N N . CYS A 1 81 ? -9.482 -8.729 -2.502 1.00 59.22 81 CYS A N 1
ATOM 629 C CA . CYS A 1 81 ? -8.348 -8.431 -3.368 1.00 59.22 81 CYS A CA 1
ATOM 630 C C . CYS A 1 81 ? -8.781 -8.767 -4.794 1.00 59.22 81 CYS A C 1
ATOM 632 O O . CYS A 1 81 ? -9.057 -9.929 -5.090 1.00 59.22 81 CYS A O 1
ATOM 634 N N . MET A 1 82 ? -8.888 -7.754 -5.649 1.00 60.31 82 MET A N 1
ATOM 635 C CA . MET A 1 82 ? -9.093 -7.961 -7.080 1.00 60.31 82 MET A CA 1
ATOM 636 C C . MET A 1 82 ? -7.721 -7.861 -7.748 1.00 60.31 82 MET A C 1
ATOM 638 O O . MET A 1 82 ? -7.060 -6.833 -7.613 1.00 60.31 82 MET A O 1
ATOM 642 N N . LEU A 1 83 ? -7.284 -8.960 -8.370 1.00 51.41 83 LEU A N 1
ATOM 643 C CA . LEU A 1 83 ? -6.114 -9.014 -9.252 1.00 51.41 83 LEU A CA 1
ATOM 644 C C . LEU A 1 83 ? -6.538 -8.675 -10.681 1.00 51.41 83 LEU A C 1
ATOM 646 O O . LEU A 1 83 ? -7.646 -9.120 -11.066 1.00 51.41 83 LEU A O 1
#

Foldseek 3Di:
DLDLVVLLVVLVVCCVVVVFDAADELDDFPPDPVLVVQCDDPVRHDPVSVVVRCSRRPVVLVSNCVSRVVRHDPDDYDHDYDD

Radius of gyration: 15.08 Å; Cα contacts (8 Å, |Δi|>4): 90; chains: 1; bounding box: 35×24×34 Å

Mean predicted aligned error: 4.98 Å

Solvent-accessible surface area (backbone atoms only — not comparable to full-atom values): 4941 Å² tot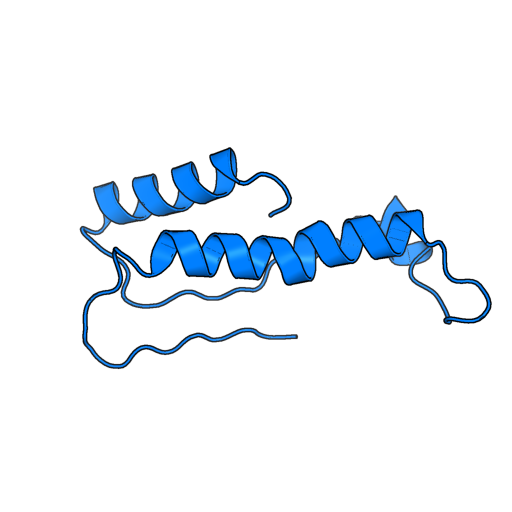al; per-residue (Å²): 90,75,46,70,66,63,45,44,50,53,48,49,54,45,28,74,74,68,74,37,34,69,66,52,76,48,71,70,68,71,70,50,68,91,50,46,81,51,71,56,62,79,96,68,49,44,69,67,60,49,48,55,41,41,38,28,52,46,50,19,45,52,52,47,48,62,60,41,59,86,42,49,51,96,68,73,88,51,82,45,75,65,130

InterPro domains:
  IPR002347 Short-chain dehydrogenase/reductase SDR [PF13561] (2-73)
  IPR036291 NAD(P)-binding domain superfamily [SSF51735] (2-73)

Secondary structure (DSSP, 8-state):
---HHHHHHHHHHHHHHHSSBS-EEE------HHHHTT---GGG--HHHHHHHHIIIIIHHHHHHHHHHTTB-SS---EEE--

Sequence (83 aa):
MADEQSINALIQKSVDEFGGIDGLVNMAALVKPEIQWRDVEVARMDTEIWKMTMDVNLIGFGLATKAALAHMRMLRQRLLCML

Organism: Botryosphaeria parva (strain UCR-NP2) (NCBI:txid1287680)